Protein AF-A0A183MCP0-F1 (afdb_monomer)

Organism: NCBI:txid48269

pLDDT: mean 89.53, std 10.12, range [48.06, 97.81]

Sequence (116 aa):
MEKMDKQCHKSKHSKLKGIPKLDDANNAGTKNSSQCTLILTEGDSAKTLAVAGLGVVGRDNYGVFPLRGKLLNVREASNKQIMENAEINALIKILGLQYKLKYESADTLKDLRYGK

Foldseek 3Di:
DVVQQVLFDPFQDQDDDDQPQKLAANQFSHQCQLQADEAEAADPVRQVVVVVVCVPVPRHRYMYHYDYDDDDPPVPDDPVCCVPDPRNSSVCNN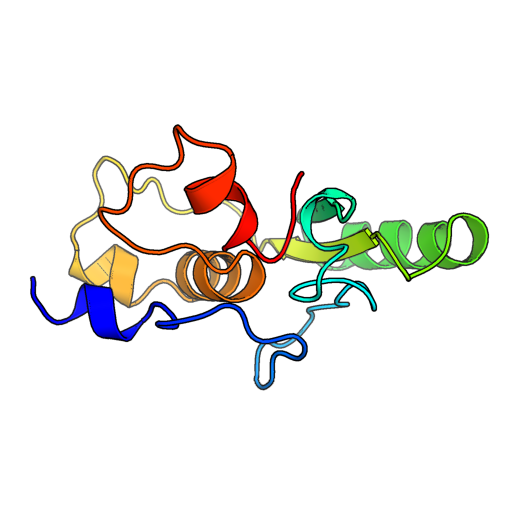QRNGPPDDCPDPVSCSRTRHSD

Solvent-accessible surface area (backbone atoms only — not comparable to full-atom values): 6718 Å² total; per-residue (Å²): 120,81,70,62,61,70,71,32,62,97,60,51,57,55,74,87,79,94,62,84,76,57,47,72,18,72,31,23,21,42,96,54,2,66,69,12,32,59,46,76,24,77,31,67,69,47,34,53,55,52,56,58,52,30,75,78,79,42,50,46,43,41,20,40,38,53,41,77,80,79,79,81,67,69,91,80,49,52,72,65,57,55,72,69,32,64,66,62,52,47,50,34,56,66,36,33,43,51,84,93,64,75,75,84,45,77,70,52,48,61,43,22,11,38,55,76

Structure (mmCIF, N/CA/C/O backbone):
data_AF-A0A183MCP0-F1
#
_entry.id   AF-A0A183MCP0-F1
#
loop_
_atom_site.group_PDB
_atom_site.id
_atom_site.type_symbol
_atom_site.label_atom_id
_atom_site.label_alt_id
_atom_site.label_comp_id
_atom_site.label_asym_id
_atom_site.label_entity_id
_atom_site.label_seq_id
_atom_site.pdbx_PDB_ins_code
_atom_site.Cartn_x
_atom_site.Cartn_y
_atom_site.Cartn_z
_atom_site.occupancy
_atom_site.B_iso_or_equiv
_atom_site.auth_seq_id
_atom_site.auth_comp_id
_atom_site.auth_asym_id
_atom_site.auth_atom_id
_atom_site.pdbx_PDB_model_num
ATOM 1 N N . MET A 1 1 ? -20.022 7.253 12.719 1.00 48.06 1 MET A N 1
ATOM 2 C CA . MET A 1 1 ? -19.376 6.183 11.921 1.00 48.06 1 MET A CA 1
ATOM 3 C C . MET A 1 1 ? -19.443 6.416 10.407 1.00 48.06 1 MET A C 1
ATOM 5 O O . MET A 1 1 ? -18.541 5.947 9.735 1.00 48.06 1 MET A O 1
ATOM 9 N N . GLU A 1 2 ? -20.383 7.208 9.867 1.00 51.00 2 GLU A N 1
ATOM 10 C CA . GLU A 1 2 ? -20.402 7.636 8.440 1.00 51.00 2 GLU A CA 1
ATOM 11 C C . GLU A 1 2 ? -19.132 8.368 7.953 1.00 51.00 2 GLU A C 1
ATOM 13 O O . GLU A 1 2 ? -18.917 8.536 6.756 1.00 51.00 2 GLU A O 1
ATOM 18 N N . LYS A 1 3 ? -18.272 8.838 8.867 1.00 54.31 3 LYS A N 1
ATOM 19 C CA . LYS A 1 3 ? -17.048 9.575 8.520 1.00 54.31 3 LYS A CA 1
ATOM 20 C C . LYS A 1 3 ? -15.920 8.684 7.979 1.00 54.31 3 LYS A C 1
ATOM 22 O O . LYS A 1 3 ? -15.094 9.199 7.235 1.00 54.31 3 LYS A O 1
ATOM 27 N N . MET A 1 4 ? -15.893 7.388 8.307 1.00 55.97 4 MET A N 1
ATOM 28 C CA . MET A 1 4 ? -14.809 6.482 7.882 1.00 55.97 4 MET A CA 1
ATOM 29 C C . MET A 1 4 ? -14.900 6.137 6.393 1.00 55.97 4 MET A C 1
ATOM 31 O O . MET A 1 4 ? -13.887 6.102 5.702 1.00 55.97 4 MET A O 1
ATOM 35 N N . ASP A 1 5 ? -16.119 6.005 5.868 1.00 60.19 5 ASP A N 1
ATOM 36 C CA . ASP A 1 5 ? -16.356 5.675 4.458 1.00 60.19 5 ASP A CA 1
ATOM 37 C C . ASP A 1 5 ? -15.894 6.808 3.513 1.00 60.19 5 ASP A C 1
ATOM 39 O O . ASP A 1 5 ? -15.594 6.566 2.348 1.00 60.19 5 ASP A O 1
ATOM 43 N N . LYS A 1 6 ? -15.739 8.046 4.020 1.00 60.91 6 LYS A N 1
ATOM 44 C CA . LYS A 1 6 ? -15.197 9.186 3.254 1.00 60.91 6 LYS A CA 1
ATOM 45 C C . LYS A 1 6 ? -13.697 9.081 2.960 1.00 60.91 6 LYS A C 1
ATOM 47 O O . LYS A 1 6 ? -13.209 9.808 2.099 1.00 60.91 6 LYS A O 1
ATOM 52 N N . GLN A 1 7 ? -12.956 8.241 3.685 1.00 64.25 7 GLN A N 1
ATOM 53 C CA . GLN A 1 7 ? -11.515 8.058 3.468 1.00 64.25 7 GLN A CA 1
ATOM 54 C C . GLN A 1 7 ? -11.212 7.039 2.363 1.00 64.25 7 GLN A C 1
ATOM 56 O O . GLN A 1 7 ? -10.112 7.054 1.806 1.00 64.25 7 GLN A O 1
ATOM 61 N N . CYS A 1 8 ? -12.192 6.203 2.021 1.00 68.81 8 CYS A N 1
ATOM 62 C CA . CYS A 1 8 ? -12.105 5.206 0.968 1.00 68.81 8 CYS A CA 1
ATOM 63 C C . CYS A 1 8 ? -12.556 5.794 -0.373 1.00 68.81 8 CYS A C 1
ATOM 65 O O . CYS A 1 8 ? -13.529 6.547 -0.455 1.00 68.81 8 CYS A O 1
ATOM 67 N N . HIS A 1 9 ? -11.869 5.428 -1.454 1.00 69.88 9 HIS A N 1
ATOM 68 C CA . HIS A 1 9 ? -12.351 5.752 -2.793 1.00 69.88 9 HIS A CA 1
ATOM 69 C C . HIS A 1 9 ? -13.524 4.838 -3.154 1.00 69.88 9 HIS A C 1
ATOM 71 O O . HIS A 1 9 ? -13.476 3.636 -2.906 1.00 69.88 9 HIS A O 1
ATOM 77 N N . LYS A 1 10 ? -14.563 5.400 -3.785 1.00 68.25 10 LYS A N 1
ATOM 78 C CA . LYS A 1 10 ? -15.720 4.627 -4.272 1.00 68.25 10 LYS A CA 1
ATOM 79 C C . LYS A 1 10 ? -15.357 3.639 -5.389 1.00 68.25 10 LYS A C 1
ATOM 81 O O . LYS A 1 10 ? -16.077 2.674 -5.591 1.00 68.25 10 LYS A O 1
ATOM 86 N N . SER A 1 11 ? -14.254 3.883 -6.095 1.00 73.94 11 SER A N 1
ATOM 87 C CA . SER A 1 11 ? -13.738 3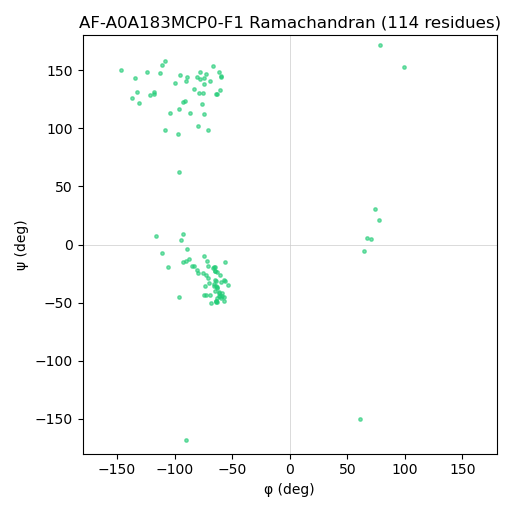.055 -7.188 1.00 73.94 11 SER A CA 1
ATOM 88 C C . SER A 1 11 ? -12.212 3.098 -7.213 1.00 73.94 11 SER A C 1
ATOM 90 O O . SER A 1 11 ? -11.629 4.136 -6.881 1.00 73.94 11 SER A O 1
ATOM 92 N N . LYS A 1 12 ? -11.550 2.029 -7.673 1.00 79.12 12 LYS A N 1
ATOM 93 C CA . LYS A 1 12 ? -10.097 2.062 -7.886 1.00 79.12 12 LYS A CA 1
ATOM 94 C C . LYS A 1 12 ? -9.715 3.083 -8.954 1.00 79.12 12 LYS A C 1
ATOM 96 O O . LYS A 1 12 ? -10.254 3.093 -10.058 1.00 79.12 12 LYS A O 1
ATOM 101 N N . HIS A 1 13 ? -8.757 3.938 -8.620 1.00 82.94 13 HIS A N 1
ATOM 102 C CA . HIS A 1 13 ? -8.144 4.864 -9.564 1.00 82.94 13 HIS A CA 1
ATOM 103 C C . HIS A 1 13 ? -6.804 4.300 -10.031 1.00 82.94 13 HIS A C 1
ATOM 105 O O . HIS A 1 13 ? -6.034 3.771 -9.228 1.00 82.94 13 HIS A O 1
ATOM 111 N N . SER A 1 14 ? -6.508 4.440 -11.322 1.00 83.31 14 SER A N 1
ATOM 112 C CA . SER A 1 14 ? -5.233 3.990 -11.888 1.00 83.31 14 SER A CA 1
ATOM 113 C C . SER A 1 14 ? -4.050 4.776 -11.325 1.00 83.31 14 SER A C 1
ATOM 115 O O . SER A 1 14 ? -3.030 4.192 -10.992 1.00 83.31 14 SER A O 1
ATOM 117 N N . LYS A 1 15 ? -4.196 6.091 -11.133 1.00 86.62 15 LYS A N 1
ATOM 118 C CA . LYS A 1 15 ? -3.141 6.949 -10.581 1.00 86.62 15 LYS A CA 1
ATOM 119 C C . LYS A 1 15 ? -3.567 7.575 -9.264 1.00 86.62 15 LYS A C 1
ATOM 121 O O . LYS A 1 15 ? -4.615 8.218 -9.195 1.00 86.62 15 LYS A O 1
ATOM 126 N N . LEU A 1 16 ? -2.717 7.448 -8.251 1.00 89.81 16 LEU A N 1
ATOM 127 C CA . LEU A 1 16 ? -2.871 8.150 -6.981 1.00 89.81 16 LEU A CA 1
ATOM 128 C C . LEU A 1 16 ? -2.047 9.438 -6.973 1.00 89.81 16 LEU A C 1
ATOM 130 O O . LEU A 1 16 ? -0.967 9.518 -7.553 1.00 89.81 16 LEU A O 1
ATOM 134 N N . LYS A 1 17 ? -2.571 10.465 -6.302 1.00 85.06 17 LYS A N 1
ATOM 135 C CA . LYS A 1 17 ? -1.876 11.732 -6.048 1.00 85.06 17 LYS A CA 1
ATOM 136 C C . LYS A 1 17 ? -1.843 11.983 -4.545 1.00 85.06 17 LYS A C 1
ATOM 138 O O . LYS A 1 17 ? -2.776 11.613 -3.838 1.00 85.06 17 LYS A O 1
ATOM 143 N N . GLY A 1 18 ? -0.792 12.646 -4.066 1.00 84.88 18 GLY A N 1
ATOM 144 C CA . GLY A 1 18 ? -0.727 13.118 -2.679 1.00 84.88 18 GLY A CA 1
ATOM 145 C C . GLY A 1 18 ? -0.405 12.046 -1.633 1.00 84.88 18 GLY A C 1
ATOM 146 O O . GLY A 1 18 ? -0.707 12.255 -0.463 1.00 84.88 18 GLY A O 1
ATOM 147 N N . ILE A 1 19 ? 0.206 10.924 -2.029 1.00 91.00 19 ILE A N 1
ATOM 148 C CA . ILE A 1 19 ? 0.794 9.950 -1.099 1.00 91.00 19 ILE A CA 1
ATOM 149 C C . ILE A 1 19 ? 2.318 10.060 -1.215 1.00 91.00 19 ILE A C 1
ATOM 151 O O . ILE A 1 19 ? 2.898 9.531 -2.166 1.00 91.00 19 ILE A O 1
ATOM 155 N N . PRO A 1 20 ? 2.981 10.794 -0.304 1.00 89.81 20 PRO A N 1
ATOM 156 C CA . PRO A 1 20 ? 4.427 10.945 -0.338 1.00 89.81 20 PRO A CA 1
ATOM 157 C C . PRO A 1 20 ? 5.103 9.582 -0.217 1.00 89.81 20 PRO A C 1
ATOM 159 O O . PRO A 1 20 ? 4.641 8.731 0.537 1.00 89.81 20 PRO A O 1
ATOM 162 N N . LYS A 1 21 ? 6.236 9.406 -0.899 1.00 93.81 21 LYS A N 1
ATOM 163 C CA . LYS A 1 21 ? 7.077 8.199 -0.829 1.00 93.81 21 LYS A CA 1
ATOM 164 C C . LYS A 1 21 ? 6.463 6.916 -1.401 1.00 93.81 21 LYS A C 1
ATOM 166 O O . LYS A 1 21 ? 7.122 5.887 -1.297 1.00 93.81 21 LYS A O 1
ATOM 171 N N . LEU A 1 22 ? 5.290 6.952 -2.021 1.00 96.31 22 LEU A N 1
ATOM 172 C CA . LEU A 1 22 ? 4.813 5.826 -2.818 1.00 96.31 22 LEU A CA 1
ATOM 173 C C . LEU A 1 22 ? 5.547 5.796 -4.164 1.00 96.31 22 LEU A C 1
ATOM 175 O O . LEU A 1 22 ? 5.438 6.746 -4.937 1.00 96.31 22 LEU A O 1
ATOM 179 N N . ASP A 1 23 ? 6.242 4.698 -4.444 1.00 95.56 23 ASP A N 1
ATOM 180 C CA . ASP A 1 23 ? 6.638 4.323 -5.802 1.00 95.56 23 ASP A CA 1
ATOM 181 C C . ASP A 1 23 ? 5.604 3.318 -6.310 1.00 95.56 23 ASP A C 1
ATOM 183 O O . ASP A 1 23 ? 5.645 2.143 -5.961 1.00 95.56 23 ASP A O 1
ATOM 187 N N . ASP A 1 24 ? 4.606 3.805 -7.041 1.00 96.44 24 ASP A N 1
ATOM 188 C CA . ASP A 1 24 ? 3.444 3.013 -7.453 1.00 96.44 24 ASP A CA 1
ATOM 189 C C . ASP A 1 24 ? 3.774 2.147 -8.678 1.00 96.44 24 ASP A C 1
ATOM 191 O O . ASP A 1 24 ? 4.498 2.585 -9.575 1.00 96.44 24 ASP A O 1
ATOM 195 N N . ALA A 1 25 ? 3.217 0.938 -8.744 1.00 96.44 25 ALA A N 1
ATOM 196 C CA . ALA A 1 25 ? 3.349 0.090 -9.923 1.00 96.44 25 ALA A CA 1
ATOM 197 C C . ALA A 1 25 ? 2.563 0.687 -11.101 1.00 96.44 25 ALA A C 1
ATOM 199 O O . ALA A 1 25 ? 1.432 1.145 -10.919 1.00 96.44 25 ALA A O 1
ATOM 200 N N . ASN A 1 26 ? 3.096 0.625 -12.326 1.00 95.56 26 ASN A N 1
ATOM 201 C CA . ASN A 1 26 ? 2.423 1.216 -13.495 1.00 95.56 26 ASN A CA 1
ATOM 202 C C . ASN A 1 26 ? 1.030 0.612 -13.747 1.00 95.56 26 ASN A C 1
ATOM 204 O O . ASN A 1 26 ? 0.123 1.310 -14.204 1.00 95.56 26 ASN A O 1
ATOM 208 N N . ASN A 1 27 ? 0.853 -0.675 -13.432 1.00 96.06 27 ASN A N 1
ATOM 209 C CA . ASN A 1 27 ? -0.412 -1.384 -13.605 1.00 96.06 27 ASN A CA 1
ATOM 210 C C . ASN A 1 27 ? -1.344 -1.303 -12.384 1.00 96.06 27 ASN A C 1
ATOM 212 O O . ASN A 1 27 ? -2.483 -1.785 -12.470 1.00 96.06 27 ASN A O 1
ATOM 216 N N . ALA A 1 28 ? -0.920 -0.692 -11.274 1.00 96.62 28 ALA A N 1
ATOM 217 C CA . ALA A 1 28 ? -1.744 -0.590 -10.075 1.00 96.62 28 ALA A CA 1
ATOM 218 C C . ALA A 1 28 ? -3.045 0.175 -10.360 1.00 96.62 28 ALA A C 1
ATOM 220 O O . ALA A 1 28 ? -3.068 1.221 -11.008 1.00 96.62 28 ALA A O 1
ATOM 221 N N . GLY A 1 29 ? -4.172 -0.366 -9.900 1.00 93.75 29 GLY A N 1
ATOM 222 C CA . GLY A 1 29 ? -5.498 0.214 -10.156 1.00 93.75 29 GLY A CA 1
ATOM 223 C C . GLY A 1 29 ? -6.009 0.104 -11.602 1.00 93.75 29 GLY A C 1
ATOM 224 O O . GLY A 1 29 ? -7.082 0.626 -11.898 1.00 93.75 29 GLY A O 1
ATOM 225 N N . THR A 1 30 ? -5.293 -0.578 -12.503 1.00 94.56 30 THR A N 1
ATOM 226 C CA . THR A 1 30 ? -5.766 -0.888 -13.865 1.00 94.56 30 THR A CA 1
ATOM 227 C C . THR A 1 30 ? -6.508 -2.235 -13.912 1.00 94.56 30 THR A C 1
ATOM 229 O O . THR A 1 30 ? -6.834 -2.825 -12.878 1.00 94.56 30 THR A O 1
ATOM 232 N N . LYS A 1 31 ? -6.771 -2.760 -15.118 1.00 93.06 31 LYS A N 1
ATOM 233 C CA . LYS A 1 31 ? -7.280 -4.128 -15.316 1.00 93.06 31 LYS A CA 1
ATOM 234 C C . LYS A 1 31 ? -6.305 -5.219 -14.848 1.00 93.06 31 LYS A C 1
ATOM 236 O O . LYS A 1 31 ? -6.750 -6.307 -14.510 1.00 93.06 31 LYS A O 1
ATOM 241 N N . ASN A 1 32 ? -5.007 -4.912 -14.791 1.00 94.62 32 ASN A N 1
ATOM 242 C CA . ASN A 1 32 ? -3.953 -5.847 -14.390 1.00 94.62 32 ASN A CA 1
ATOM 243 C C . ASN A 1 32 ? -3.633 -5.766 -12.884 1.00 94.62 32 ASN A C 1
ATOM 245 O O . ASN A 1 32 ? -2.663 -6.370 -12.437 1.00 94.62 32 ASN A O 1
ATOM 249 N N . SER A 1 33 ? -4.432 -5.038 -12.092 1.00 95.00 33 SER A N 1
ATOM 250 C CA . SER A 1 33 ? -4.150 -4.773 -10.674 1.00 95.00 33 SER A CA 1
ATOM 251 C C . SER A 1 33 ? -3.980 -6.034 -9.823 1.00 95.00 33 SER A C 1
ATOM 253 O O . SER A 1 33 ? -3.181 -6.042 -8.891 1.00 95.00 33 SER A O 1
ATOM 255 N N . SER A 1 34 ? -4.665 -7.125 -10.171 1.00 94.94 34 SER A N 1
ATOM 256 C CA . SER A 1 34 ? -4.550 -8.417 -9.482 1.00 94.94 34 SER A CA 1
ATOM 257 C C . SER A 1 34 ? -3.173 -9.077 -9.623 1.00 94.94 34 SER A C 1
ATOM 259 O O . SER A 1 34 ? -2.835 -9.966 -8.845 1.00 94.94 34 SER A O 1
ATOM 261 N N . GLN A 1 35 ? -2.380 -8.666 -10.614 1.00 95.50 35 GLN A N 1
ATOM 262 C CA . GLN A 1 35 ? -1.010 -9.140 -10.814 1.00 95.50 35 GLN A CA 1
ATOM 263 C C . GLN A 1 35 ? 0.011 -8.268 -10.075 1.00 95.50 35 GLN A C 1
ATOM 265 O O . GLN A 1 35 ? 1.162 -8.677 -9.921 1.00 95.50 35 GLN A O 1
ATOM 270 N N . CYS A 1 36 ? -0.396 -7.081 -9.618 1.00 96.88 36 CYS A N 1
ATOM 271 C CA . CYS A 1 36 ? 0.485 -6.159 -8.925 1.00 96.88 36 CYS A CA 1
ATOM 272 C C . CYS A 1 36 ? 0.702 -6.587 -7.469 1.00 96.88 36 CYS A C 1
ATOM 274 O O . CYS A 1 36 ? -0.235 -7.019 -6.796 1.00 96.88 36 CYS A O 1
ATOM 276 N N . THR A 1 37 ? 1.927 -6.401 -6.983 1.00 97.38 37 THR A N 1
ATOM 277 C CA . THR A 1 37 ? 2.345 -6.632 -5.597 1.00 97.38 37 THR A CA 1
ATOM 278 C C . THR A 1 37 ? 2.825 -5.324 -4.969 1.00 97.38 37 THR A C 1
ATOM 280 O O . THR A 1 37 ? 3.635 -4.614 -5.573 1.00 97.38 37 THR A O 1
ATOM 283 N N . LEU A 1 38 ? 2.342 -4.996 -3.771 1.00 97.81 38 LEU A N 1
ATOM 284 C CA . LEU A 1 38 ? 2.831 -3.861 -2.993 1.00 97.81 38 LEU A CA 1
ATOM 285 C C . LEU A 1 38 ? 3.870 -4.335 -1.974 1.00 97.81 38 LEU A C 1
ATOM 287 O O . LEU A 1 38 ? 3.570 -5.067 -1.037 1.00 97.81 38 LEU A O 1
ATOM 291 N N . ILE A 1 39 ? 5.101 -3.861 -2.121 1.00 97.38 39 ILE A N 1
ATOM 292 C CA . ILE A 1 39 ? 6.187 -4.126 -1.184 1.00 97.38 39 ILE A CA 1
ATOM 293 C C . ILE A 1 39 ? 6.126 -3.082 -0.068 1.00 97.38 39 ILE A C 1
ATOM 295 O O . ILE A 1 39 ? 6.377 -1.895 -0.291 1.00 97.38 39 ILE A O 1
ATOM 299 N N . LEU A 1 40 ? 5.818 -3.534 1.146 1.00 97.31 40 LEU A N 1
ATOM 300 C CA . LEU A 1 40 ? 5.907 -2.715 2.351 1.00 97.31 40 LEU A CA 1
ATOM 301 C C . LEU A 1 40 ? 7.277 -2.901 2.995 1.00 97.31 40 LEU A C 1
ATOM 303 O O . LEU A 1 40 ? 7.666 -4.022 3.317 1.00 97.31 40 LEU A O 1
ATOM 307 N N . THR A 1 41 ? 8.012 -1.808 3.179 1.00 96.81 41 THR A N 1
ATOM 308 C CA . THR A 1 41 ? 9.369 -1.851 3.742 1.00 96.81 41 THR A CA 1
ATOM 309 C C . THR A 1 41 ? 9.428 -1.187 5.106 1.00 96.81 41 THR A C 1
ATOM 311 O O . THR A 1 41 ? 8.744 -0.198 5.347 1.00 96.81 41 THR A O 1
ATOM 314 N N . GLU A 1 42 ? 10.294 -1.669 5.993 1.00 95.56 42 GLU A N 1
ATOM 315 C CA . GLU A 1 42 ? 10.573 -0.975 7.250 1.00 95.56 42 GLU A CA 1
ATOM 316 C C . GLU A 1 42 ? 11.555 0.184 7.000 1.00 95.56 42 GLU A C 1
ATOM 318 O O . GLU A 1 42 ? 12.757 -0.014 6.822 1.00 95.56 42 GLU A O 1
ATOM 323 N N . GLY A 1 43 ? 11.033 1.411 6.947 1.00 94.75 43 GLY A N 1
ATOM 324 C CA . GLY A 1 43 ? 11.819 2.625 6.734 1.00 94.75 43 GLY A CA 1
ATOM 325 C C . GLY A 1 43 ? 12.253 2.893 5.286 1.00 94.75 43 GLY A C 1
ATOM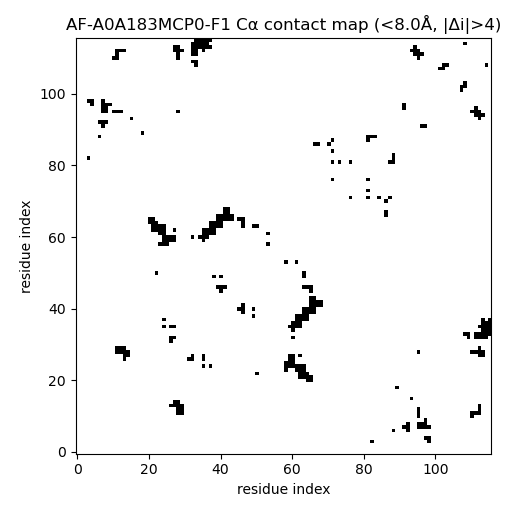 326 O O . GLY A 1 43 ? 12.086 2.082 4.369 1.00 94.75 43 GLY A O 1
ATOM 327 N N . ASP A 1 44 ? 12.824 4.084 5.079 1.00 95.00 44 ASP A N 1
ATOM 328 C CA . ASP A 1 44 ? 13.234 4.578 3.755 1.00 95.00 44 ASP A CA 1
ATOM 329 C C . ASP A 1 44 ? 14.489 3.864 3.213 1.00 95.00 44 ASP A C 1
ATOM 331 O O . ASP A 1 44 ? 14.673 3.754 1.997 1.00 95.00 44 ASP A O 1
AT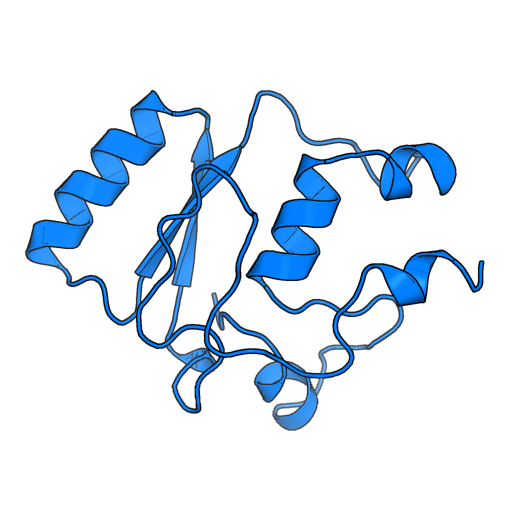OM 335 N N . SER A 1 45 ? 15.344 3.342 4.100 1.00 95.00 45 SER A N 1
ATOM 336 C CA . SER A 1 45 ? 16.551 2.602 3.712 1.00 95.00 45 SER A CA 1
ATOM 337 C C . SER A 1 45 ? 16.190 1.314 2.973 1.00 95.00 45 SER A C 1
ATOM 339 O O . SER A 1 45 ? 16.667 1.075 1.863 1.00 95.00 45 SER A O 1
ATOM 341 N N . ALA A 1 46 ? 15.280 0.518 3.544 1.00 95.94 46 ALA A N 1
ATOM 342 C CA . ALA A 1 46 ? 14.804 -0.715 2.923 1.00 95.94 46 ALA A CA 1
ATOM 343 C C . ALA A 1 46 ? 14.018 -0.436 1.632 1.00 95.94 46 ALA A C 1
ATOM 345 O O . ALA A 1 46 ? 14.164 -1.163 0.650 1.00 95.94 46 ALA A O 1
ATOM 346 N N . LYS A 1 47 ? 13.256 0.665 1.588 1.00 96.19 47 LYS A N 1
ATOM 347 C CA . LYS A 1 47 ? 12.592 1.127 0.364 1.00 96.19 47 LYS A CA 1
ATOM 348 C C . LYS A 1 47 ? 13.587 1.356 -0.769 1.00 96.19 47 LYS A C 1
ATOM 350 O O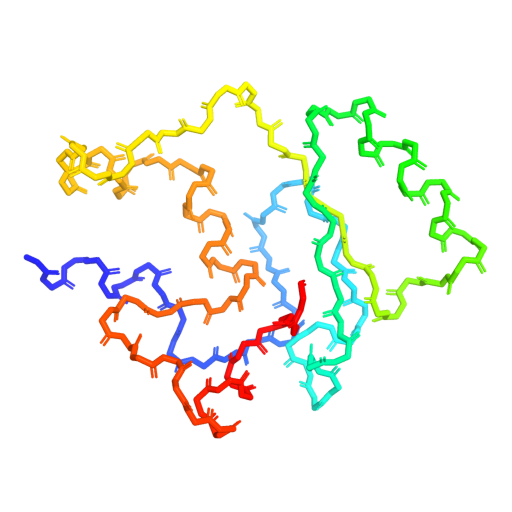 . LYS A 1 47 ? 13.368 0.884 -1.879 1.00 96.19 47 LYS A O 1
ATOM 355 N N . THR A 1 48 ? 14.672 2.077 -0.495 1.00 95.19 48 THR A N 1
ATOM 356 C CA . THR A 1 48 ? 15.693 2.400 -1.504 1.00 95.19 48 THR A CA 1
ATOM 357 C C . THR A 1 48 ? 16.296 1.128 -2.098 1.00 95.19 48 THR A C 1
ATOM 359 O O . THR A 1 48 ? 16.434 1.024 -3.316 1.00 95.19 48 THR A O 1
ATOM 362 N N . LEU A 1 49 ? 16.563 0.126 -1.254 1.00 95.00 49 LEU A N 1
ATOM 363 C CA . LEU A 1 49 ? 17.035 -1.184 -1.700 1.00 95.00 49 LEU A CA 1
ATOM 364 C C . LEU A 1 49 ? 15.998 -1.907 -2.577 1.00 95.00 49 LEU A C 1
ATOM 366 O O . LEU A 1 49 ? 16.339 -2.401 -3.650 1.00 95.00 49 LEU A O 1
ATOM 370 N N . ALA A 1 50 ? 14.728 -1.929 -2.162 1.00 94.94 50 ALA A N 1
ATOM 371 C CA . ALA A 1 50 ? 13.657 -2.547 -2.942 1.00 94.94 50 ALA A CA 1
ATOM 372 C C . ALA A 1 50 ? 13.484 -1.869 -4.314 1.00 94.94 50 ALA A C 1
ATOM 374 O O . ALA A 1 50 ? 13.410 -2.551 -5.334 1.00 94.94 50 ALA A O 1
ATOM 375 N N . VAL A 1 51 ? 13.501 -0.532 -4.360 1.00 94.00 51 VAL A N 1
ATOM 376 C CA . VAL A 1 51 ? 13.405 0.252 -5.603 1.00 94.00 51 VAL A CA 1
ATOM 377 C C . VAL A 1 51 ? 14.590 -0.011 -6.535 1.00 94.00 51 VAL A C 1
ATOM 379 O O . VAL A 1 51 ? 14.391 -0.084 -7.749 1.00 94.00 51 VAL A O 1
ATOM 382 N N . ALA A 1 52 ? 15.802 -0.200 -6.003 1.00 93.25 52 ALA A N 1
ATOM 383 C CA . ALA A 1 52 ? 16.957 -0.592 -6.810 1.00 93.25 52 ALA A CA 1
ATOM 384 C C . ALA A 1 52 ? 16.739 -1.964 -7.479 1.00 93.25 52 ALA A C 1
ATOM 386 O O . ALA A 1 52 ? 17.007 -2.116 -8.671 1.00 93.25 52 ALA A O 1
ATOM 387 N N . GLY A 1 53 ? 16.162 -2.930 -6.753 1.00 91.62 53 GLY A N 1
ATOM 388 C CA . GLY A 1 53 ? 15.795 -4.245 -7.294 1.00 91.62 53 GLY A CA 1
ATOM 389 C C . GLY A 1 53 ? 14.711 -4.193 -8.380 1.00 91.62 53 GLY A C 1
ATOM 390 O O . GLY A 1 53 ? 14.751 -4.972 -9.336 1.00 91.62 53 GLY A O 1
ATOM 391 N N . LEU A 1 54 ? 13.786 -3.228 -8.305 1.00 90.44 54 LEU A N 1
ATOM 392 C CA . LEU A 1 54 ? 12.767 -3.025 -9.345 1.00 90.44 54 LEU A CA 1
ATOM 393 C C . LEU A 1 54 ? 13.348 -2.606 -10.698 1.00 90.44 54 LEU A C 1
ATOM 395 O O . LEU A 1 54 ? 12.683 -2.782 -11.717 1.00 90.44 54 LEU A O 1
ATOM 399 N N . GLY A 1 55 ? 14.578 -2.086 -10.739 1.00 85.19 55 GLY A N 1
ATOM 400 C CA . GLY A 1 55 ? 15.273 -1.815 -11.999 1.00 85.19 55 GLY A CA 1
ATOM 401 C C . GLY A 1 55 ? 15.494 -3.073 -12.846 1.00 85.19 55 GLY A C 1
ATOM 402 O O . GLY A 1 55 ? 15.560 -2.971 -14.066 1.00 85.19 55 GLY A O 1
ATOM 403 N N . VAL A 1 56 ? 15.558 -4.248 -12.209 1.00 86.69 56 VAL A N 1
ATOM 404 C CA . VAL A 1 56 ? 15.768 -5.543 -12.872 1.00 86.69 56 VAL A CA 1
ATOM 405 C C . VAL A 1 56 ? 14.442 -6.257 -13.137 1.00 86.69 56 VAL A C 1
ATOM 407 O O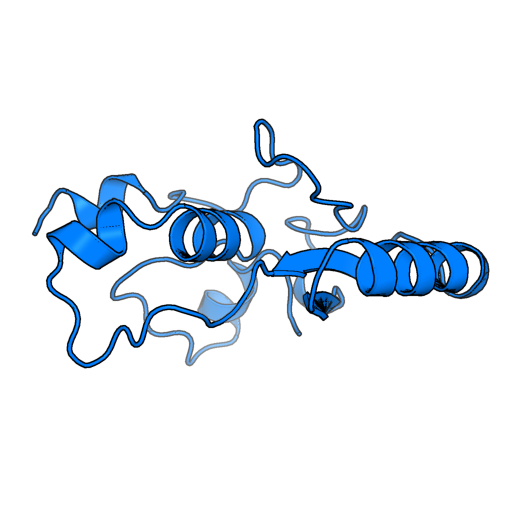 . VAL A 1 56 ? 14.224 -6.765 -14.232 1.00 86.69 56 VAL A O 1
ATOM 410 N N . VAL A 1 57 ? 13.545 -6.289 -12.145 1.00 83.81 57 VAL A N 1
ATOM 411 C CA . VAL A 1 57 ? 12.262 -7.020 -12.225 1.00 83.81 57 VAL A CA 1
ATOM 412 C C . VAL A 1 57 ? 11.197 -6.247 -13.019 1.00 83.81 57 VAL A C 1
ATOM 414 O O . VAL A 1 57 ? 10.280 -6.843 -13.581 1.00 83.81 57 VAL A O 1
ATOM 417 N N . GLY A 1 58 ? 11.327 -4.922 -13.095 1.00 88.12 58 GLY A N 1
ATOM 418 C CA . GLY A 1 58 ? 10.379 -4.027 -13.749 1.00 88.12 58 GLY A CA 1
ATOM 419 C C . GLY A 1 58 ? 9.415 -3.351 -12.770 1.00 88.12 58 GLY A C 1
ATOM 420 O O . GLY A 1 58 ? 9.082 -3.869 -11.704 1.00 88.12 58 GLY A O 1
ATOM 421 N N . ARG A 1 59 ? 8.944 -2.160 -13.159 1.00 93.81 59 ARG A N 1
ATOM 422 C CA . ARG A 1 59 ? 8.049 -1.297 -12.359 1.00 93.81 59 ARG A CA 1
ATOM 423 C C . ARG A 1 59 ? 6.564 -1.493 -12.664 1.00 93.81 59 ARG A C 1
ATOM 425 O O . ARG A 1 59 ? 5.715 -0.785 -12.131 1.00 93.81 59 ARG A O 1
ATOM 432 N N . ASP A 1 60 ? 6.234 -2.439 -13.535 1.00 95.69 60 ASP A N 1
ATOM 433 C CA . ASP A 1 60 ? 4.861 -2.600 -14.004 1.00 95.69 60 ASP A CA 1
ATOM 434 C C . ASP A 1 60 ? 3.960 -3.221 -12.944 1.00 95.69 60 ASP A C 1
ATOM 436 O O . ASP A 1 60 ? 2.854 -2.735 -12.718 1.00 95.69 60 ASP A O 1
ATOM 440 N N . ASN A 1 61 ? 4.454 -4.256 -12.263 1.00 96.44 61 ASN A N 1
ATOM 441 C CA . ASN A 1 61 ? 3.670 -5.062 -11.328 1.00 96.44 61 ASN A CA 1
ATOM 442 C C . ASN A 1 61 ? 4.161 -4.970 -9.879 1.00 96.44 61 ASN A C 1
ATOM 444 O O . ASN A 1 61 ? 3.656 -5.696 -9.032 1.00 96.44 61 ASN A O 1
ATOM 448 N N . TYR A 1 62 ? 5.111 -4.090 -9.570 1.00 97.25 62 TYR A N 1
ATOM 449 C CA . TYR A 1 62 ? 5.644 -3.945 -8.218 1.00 97.25 62 TYR A CA 1
ATOM 450 C C . TYR A 1 62 ? 5.660 -2.483 -7.796 1.00 97.25 62 TYR A C 1
ATOM 452 O O . TYR A 1 62 ? 6.277 -1.650 -8.458 1.00 97.25 62 TYR A O 1
ATOM 460 N N . GLY A 1 63 ? 4.971 -2.195 -6.694 1.00 96.69 63 GLY A N 1
ATOM 461 C CA . GLY A 1 63 ? 5.017 -0.905 -6.014 1.00 96.69 63 GLY A CA 1
ATOM 462 C C . GLY A 1 63 ? 5.782 -1.024 -4.702 1.00 96.69 63 GLY A C 1
ATOM 463 O O . GLY A 1 63 ? 5.882 -2.117 -4.146 1.00 96.69 63 GLY A O 1
ATOM 464 N N . VAL A 1 64 ? 6.312 0.081 -4.184 1.00 97.69 64 VAL A N 1
ATOM 465 C CA . VAL A 1 64 ? 7.033 0.115 -2.904 1.00 97.69 64 VAL A CA 1
ATOM 466 C C . VAL A 1 64 ? 6.530 1.271 -2.049 1.00 97.69 64 VAL A C 1
ATOM 468 O O . VAL A 1 64 ? 6.459 2.416 -2.505 1.00 97.69 64 VAL A O 1
ATOM 471 N N . PHE A 1 65 ? 6.224 0.986 -0.784 1.00 97.75 65 PHE A N 1
ATOM 472 C CA . PHE A 1 65 ? 5.843 1.995 0.198 1.00 97.75 65 PHE A CA 1
ATOM 473 C C . PHE A 1 65 ? 6.524 1.732 1.555 1.00 97.75 65 PHE A C 1
ATOM 475 O O . PHE A 1 65 ? 6.414 0.626 2.088 1.00 97.75 65 PHE A O 1
ATOM 482 N N . PRO A 1 66 ? 7.238 2.718 2.131 1.00 97.50 66 PRO A N 1
ATOM 483 C CA . PRO A 1 66 ? 7.893 2.555 3.422 1.00 97.50 66 PRO A CA 1
ATOM 484 C C . PRO A 1 66 ? 6.920 2.789 4.578 1.00 97.50 66 PRO A C 1
ATOM 486 O O . PRO A 1 66 ? 6.237 3.809 4.622 1.00 97.50 66 PRO A O 1
ATOM 489 N N . LEU A 1 67 ? 6.945 1.900 5.564 1.00 95.38 67 LEU A N 1
ATOM 490 C CA . LEU A 1 67 ? 6.303 2.084 6.859 1.00 95.38 67 LEU A CA 1
ATOM 491 C C . LEU A 1 67 ? 7.264 2.769 7.831 1.00 95.38 67 LEU A C 1
ATOM 493 O O . LEU A 1 67 ? 8.473 2.512 7.826 1.00 95.38 67 LEU A O 1
ATOM 497 N N . ARG A 1 68 ? 6.726 3.628 8.699 1.00 89.50 68 ARG A N 1
ATOM 498 C CA . ARG A 1 68 ? 7.498 4.280 9.762 1.00 89.50 68 ARG A CA 1
ATOM 499 C C . ARG A 1 68 ? 7.221 3.646 11.115 1.00 89.50 68 ARG A C 1
ATOM 501 O O . ARG A 1 68 ? 6.144 3.817 11.680 1.00 89.50 68 ARG A O 1
ATOM 508 N N . GLY A 1 69 ? 8.241 3.000 11.670 1.00 86.31 69 GLY A N 1
ATOM 509 C CA . GLY A 1 69 ? 8.173 2.422 13.006 1.00 86.31 69 GLY A CA 1
ATOM 510 C C . GLY A 1 69 ? 7.083 1.357 13.129 1.00 86.31 69 GLY A C 1
ATOM 511 O O . GLY A 1 69 ? 6.749 0.660 12.173 1.00 86.31 69 GLY A O 1
ATOM 512 N N . LYS A 1 70 ? 6.535 1.220 14.336 1.00 88.50 70 LYS A N 1
ATOM 513 C CA . LYS A 1 70 ? 5.510 0.216 14.629 1.00 88.50 70 LYS A CA 1
ATOM 514 C C . LYS A 1 70 ? 4.145 0.681 14.126 1.00 88.50 70 LYS A C 1
ATOM 516 O O . LYS A 1 70 ? 3.709 1.786 14.445 1.00 88.50 70 LYS A O 1
ATOM 521 N N . LEU A 1 71 ? 3.451 -0.190 13.395 1.00 91.81 71 LEU A N 1
ATOM 522 C CA . LEU A 1 71 ? 2.062 0.042 13.003 1.00 91.81 71 LEU A CA 1
ATOM 523 C C . LEU A 1 71 ? 1.147 0.158 14.229 1.00 91.81 71 LEU A C 1
ATOM 525 O O . LEU A 1 71 ? 1.357 -0.488 15.257 1.00 91.81 71 LEU A O 1
ATOM 529 N N . LEU A 1 72 ? 0.098 0.971 14.091 1.00 93.75 72 LEU A N 1
ATOM 530 C CA . LEU A 1 72 ? -0.956 1.088 15.092 1.00 93.75 72 LEU A CA 1
ATOM 531 C C . LEU A 1 72 ? -1.701 -0.248 15.220 1.00 93.75 72 LEU A C 1
ATOM 533 O O . LEU A 1 72 ? -2.187 -0.788 14.226 1.00 93.75 72 LEU A O 1
ATOM 537 N N . ASN A 1 73 ? -1.859 -0.745 16.447 1.00 93.88 73 ASN A N 1
ATOM 538 C CA . ASN A 1 73 ? -2.751 -1.868 16.718 1.00 93.88 73 ASN A CA 1
ATOM 539 C C . ASN A 1 73 ? -4.216 -1.416 16.583 1.00 93.88 73 ASN A C 1
ATOM 541 O O . ASN A 1 73 ? -4.792 -0.837 17.501 1.00 93.88 73 ASN A O 1
ATOM 545 N N . VAL A 1 74 ? -4.823 -1.685 15.426 1.00 93.69 74 VAL A N 1
ATOM 546 C CA . VAL A 1 74 ? -6.191 -1.244 15.108 1.00 93.69 74 VAL A CA 1
ATOM 547 C C . VAL A 1 74 ? -7.290 -1.996 15.868 1.00 93.69 74 VAL A C 1
ATOM 549 O O . VAL A 1 74 ? -8.423 -1.529 15.874 1.00 93.69 74 VAL A O 1
ATOM 552 N N . ARG A 1 75 ? -6.995 -3.136 16.517 1.00 93.69 75 ARG A N 1
ATOM 553 C CA . ARG A 1 75 ? -8.004 -3.932 17.249 1.00 93.69 75 ARG A CA 1
ATOM 554 C C . ARG A 1 75 ? -8.496 -3.231 18.517 1.00 93.69 75 ARG A C 1
ATOM 556 O O . ARG A 1 75 ? -9.653 -3.387 18.889 1.00 93.69 75 ARG A O 1
ATOM 563 N N . GLU A 1 76 ? -7.616 -2.471 19.157 1.00 91.69 76 GLU A N 1
ATOM 564 C CA . GLU A 1 76 ? -7.867 -1.780 20.431 1.00 91.69 76 GLU A CA 1
ATOM 565 C C . GLU A 1 76 ? -7.923 -0.254 20.266 1.00 91.69 76 GLU A C 1
ATOM 567 O O . GLU A 1 76 ? -8.256 0.472 21.201 1.00 91.69 76 GLU A O 1
ATOM 572 N N . ALA A 1 77 ? -7.592 0.252 19.076 1.00 92.88 77 ALA A N 1
ATOM 573 C CA . ALA A 1 77 ? -7.591 1.677 18.798 1.00 92.88 77 ALA A CA 1
ATOM 574 C C . ALA A 1 77 ? -9.016 2.225 18.644 1.00 92.88 77 ALA A C 1
ATOM 576 O O . ALA A 1 77 ? -9.895 1.617 18.033 1.00 92.88 77 ALA A O 1
ATOM 577 N N . SER A 1 78 ? -9.228 3.445 19.131 1.00 93.31 78 SER A N 1
ATOM 578 C CA . SER A 1 78 ? -10.468 4.172 18.873 1.00 93.31 78 SER A CA 1
ATOM 579 C C . SER A 1 78 ? -10.596 4.546 17.391 1.00 93.31 78 SER A C 1
ATOM 581 O O . SER A 1 78 ? -9.607 4.806 16.702 1.00 93.31 78 SER A O 1
ATOM 583 N N . ASN A 1 79 ? -11.834 4.696 16.910 1.00 88.75 79 ASN A N 1
ATOM 584 C CA . ASN A 1 79 ? -12.099 5.145 15.535 1.00 88.75 79 ASN A CA 1
ATOM 585 C C . ASN A 1 79 ? -11.383 6.461 15.192 1.00 88.75 79 ASN A C 1
ATOM 587 O O . ASN A 1 79 ? -10.955 6.652 14.058 1.00 88.75 79 ASN A O 1
ATOM 591 N N . LYS A 1 80 ? -11.247 7.371 16.166 1.00 90.69 80 LYS A N 1
ATOM 592 C CA . LYS A 1 80 ? -10.535 8.640 15.981 1.00 90.69 80 LYS A CA 1
ATOM 593 C C . LYS A 1 80 ? -9.055 8.401 15.681 1.00 90.69 80 LYS A C 1
ATOM 595 O O . LYS A 1 80 ? -8.557 8.929 14.695 1.00 90.69 80 LYS A O 1
ATOM 600 N N . GLN A 1 81 ? -8.390 7.555 16.469 1.00 92.38 81 GLN A N 1
ATOM 601 C CA . GLN A 1 81 ? -6.979 7.218 16.260 1.00 92.38 81 GLN A CA 1
ATOM 602 C C . GLN A 1 81 ? -6.742 6.550 14.905 1.00 92.38 81 GLN A C 1
ATOM 604 O O . GLN A 1 81 ? -5.771 6.882 14.236 1.00 92.38 81 GLN A O 1
ATOM 609 N N . ILE A 1 82 ? -7.635 5.651 14.478 1.00 91.31 82 ILE A N 1
ATOM 610 C CA . ILE A 1 82 ? -7.537 5.001 13.163 1.00 91.31 82 ILE A CA 1
ATOM 611 C C . ILE A 1 82 ? -7.690 6.040 12.045 1.00 91.31 82 ILE A C 1
ATOM 613 O O . ILE A 1 82 ? -6.854 6.104 11.149 1.00 91.31 82 ILE A O 1
ATOM 617 N N . MET A 1 83 ? -8.716 6.897 12.126 1.00 87.38 83 MET A N 1
ATOM 618 C CA . MET A 1 83 ? -8.975 7.929 11.116 1.00 87.38 83 MET A CA 1
ATOM 619 C C . MET A 1 83 ? -7.878 8.995 11.043 1.00 87.38 83 MET A C 1
ATOM 621 O O . MET A 1 83 ? -7.667 9.554 9.970 1.00 87.38 83 MET A O 1
ATOM 625 N N . GLU A 1 84 ? -7.200 9.303 12.147 1.00 90.50 84 GLU A N 1
ATOM 626 C CA . GLU A 1 84 ? -6.110 10.288 12.197 1.00 90.50 84 GLU A CA 1
ATOM 627 C C . GLU A 1 84 ? -4.742 9.670 11.862 1.00 90.50 84 GLU A C 1
ATOM 629 O O . GLU A 1 84 ? -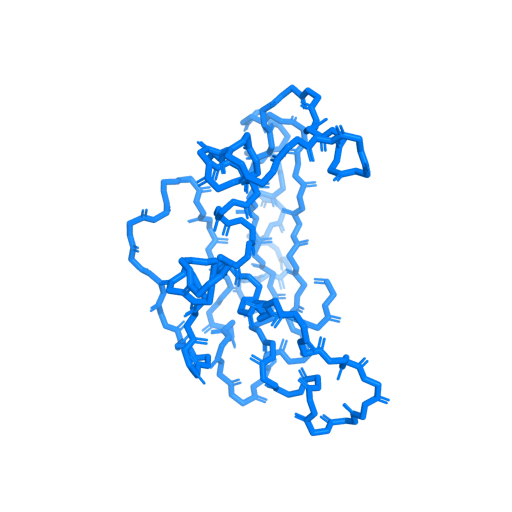3.785 10.397 11.593 1.00 90.50 84 GLU A O 1
ATOM 634 N N . ASN A 1 85 ? -4.631 8.336 11.813 1.00 92.31 85 ASN A N 1
ATOM 635 C CA . ASN A 1 85 ? -3.375 7.667 11.502 1.00 92.31 85 ASN A CA 1
ATOM 636 C C . ASN A 1 85 ? -3.040 7.768 10.005 1.00 92.31 85 ASN A C 1
ATOM 638 O O . ASN A 1 85 ? -3.694 7.175 9.145 1.00 92.31 85 ASN A O 1
ATOM 642 N N . ALA A 1 86 ? -1.984 8.516 9.689 1.00 91.38 86 ALA A N 1
ATOM 643 C CA . ALA A 1 86 ? -1.568 8.755 8.311 1.00 91.38 86 ALA A CA 1
ATOM 644 C C . ALA A 1 86 ? -1.127 7.478 7.571 1.00 91.38 86 ALA A C 1
ATOM 646 O O . ALA A 1 86 ? -1.423 7.355 6.385 1.00 91.38 86 ALA A O 1
ATOM 647 N N . GLU A 1 87 ? -0.470 6.532 8.252 1.00 92.12 87 GLU A N 1
ATOM 648 C CA . GLU A 1 87 ? 0.041 5.289 7.649 1.00 92.12 87 GLU A CA 1
ATOM 649 C C . GLU A 1 87 ? -1.107 4.369 7.219 1.00 92.12 87 GLU A C 1
ATOM 651 O O . GLU A 1 87 ? -1.186 3.963 6.061 1.00 92.12 87 GLU A O 1
ATOM 656 N N . ILE A 1 88 ? -2.065 4.115 8.115 1.00 93.12 88 ILE A N 1
ATOM 657 C CA . ILE A 1 88 ? -3.249 3.302 7.801 1.00 93.12 88 ILE A CA 1
ATOM 65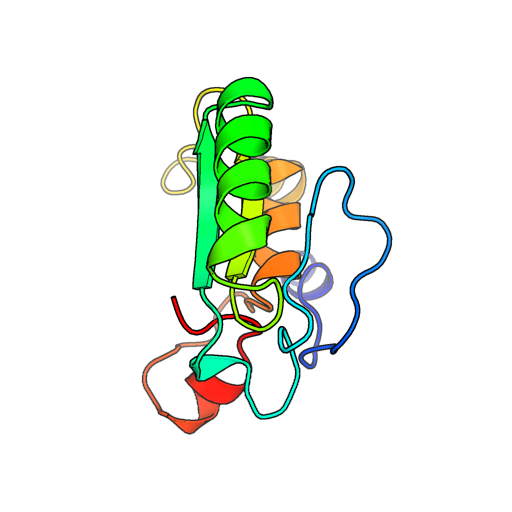8 C C . ILE A 1 88 ? -4.059 3.942 6.668 1.00 93.12 88 ILE A C 1
ATOM 660 O O . ILE A 1 88 ? -4.439 3.265 5.713 1.00 93.12 88 ILE A O 1
ATOM 664 N N . ASN A 1 89 ? -4.265 5.261 6.717 1.00 91.38 89 ASN A N 1
ATOM 665 C CA . ASN A 1 89 ? -4.968 5.980 5.656 1.00 91.38 89 ASN A CA 1
ATOM 666 C C . ASN A 1 89 ? -4.239 5.924 4.308 1.00 91.38 89 ASN A C 1
ATOM 668 O O . ASN A 1 89 ? -4.891 5.844 3.265 1.00 91.38 89 ASN A O 1
ATOM 672 N N . ALA A 1 90 ? -2.906 5.992 4.309 1.00 93.31 90 ALA A N 1
ATOM 673 C CA . ALA A 1 90 ? -2.114 5.841 3.098 1.00 93.31 90 ALA A CA 1
ATOM 674 C C . ALA A 1 90 ? -2.298 4.436 2.517 1.00 93.31 90 ALA A C 1
ATOM 676 O O . ALA A 1 90 ? -2.659 4.323 1.349 1.00 93.31 90 ALA A O 1
ATOM 677 N N . LEU A 1 91 ? -2.162 3.383 3.330 1.00 94.44 91 LEU A N 1
ATOM 678 C CA . LEU A 1 91 ? -2.330 1.993 2.891 1.00 94.44 91 LEU A CA 1
ATOM 679 C C . LEU A 1 91 ? -3.720 1.723 2.311 1.00 94.44 91 LEU A C 1
ATOM 681 O O . LEU A 1 91 ? -3.830 1.141 1.233 1.00 94.44 91 LEU A O 1
ATOM 685 N N . ILE A 1 92 ? -4.777 2.207 2.968 1.00 92.62 92 ILE A N 1
ATOM 686 C CA . ILE A 1 92 ? -6.154 2.073 2.474 1.00 92.62 92 ILE A CA 1
ATOM 687 C C . ILE A 1 92 ? -6.291 2.683 1.078 1.00 92.62 92 ILE A C 1
ATOM 689 O O . ILE A 1 92 ? -6.853 2.057 0.180 1.00 92.62 92 ILE A O 1
ATOM 693 N N . LYS A 1 93 ? -5.728 3.877 0.863 1.00 92.56 93 LYS A N 1
ATOM 694 C CA . LYS A 1 93 ? -5.753 4.540 -0.447 1.00 92.56 93 LYS A CA 1
ATOM 695 C C . LYS A 1 93 ? -4.891 3.819 -1.483 1.00 92.56 93 LYS A C 1
ATOM 697 O O . LYS A 1 93 ? -5.345 3.653 -2.612 1.00 92.56 93 LYS A O 1
ATOM 702 N N . ILE A 1 94 ? -3.683 3.383 -1.111 1.00 95.44 94 ILE A N 1
ATOM 703 C CA . ILE A 1 94 ? -2.744 2.679 -2.002 1.00 95.44 94 ILE A CA 1
ATOM 704 C C . ILE A 1 94 ? -3.363 1.388 -2.524 1.00 95.44 94 ILE A C 1
ATOM 706 O O . ILE A 1 94 ? -3.292 1.128 -3.724 1.00 95.44 94 ILE A O 1
ATOM 710 N N . LEU A 1 95 ? -3.976 0.610 -1.632 1.00 95.06 95 LEU A N 1
ATOM 711 C CA . LEU A 1 95 ? -4.568 -0.689 -1.937 1.00 95.06 95 LEU A CA 1
ATOM 712 C C . LEU A 1 95 ? -5.982 -0.575 -2.522 1.00 95.06 95 LEU A C 1
ATOM 714 O O . LEU A 1 95 ? -6.446 -1.511 -3.164 1.00 95.06 95 LEU A O 1
ATOM 718 N N . GLY A 1 96 ? -6.656 0.567 -2.356 1.00 92.62 96 GLY A N 1
ATOM 719 C CA . GLY A 1 96 ? -8.054 0.739 -2.764 1.00 92.62 96 GLY A CA 1
ATOM 720 C C . GLY A 1 96 ? -9.039 0.030 -1.831 1.00 92.62 96 GLY A C 1
ATOM 721 O O . GLY A 1 96 ? -10.089 -0.424 -2.274 1.00 92.62 96 GLY A O 1
ATOM 722 N N . LEU A 1 97 ? -8.694 -0.086 -0.547 1.00 92.00 97 LEU A N 1
ATOM 723 C CA . LEU A 1 97 ? -9.534 -0.747 0.446 1.00 92.00 97 LEU A CA 1
ATOM 724 C C . LEU A 1 97 ? -10.757 0.105 0.803 1.00 92.00 97 LEU A C 1
ATOM 726 O O . LEU A 1 97 ? -10.703 1.337 0.869 1.00 92.00 97 LEU A O 1
ATOM 730 N N . GLN A 1 98 ? -11.856 -0.578 1.094 1.00 89.94 98 GLN A N 1
ATOM 731 C CA . GLN A 1 98 ? -13.108 -0.012 1.563 1.00 89.94 98 GLN A CA 1
ATOM 732 C C . GLN A 1 98 ? -13.454 -0.619 2.917 1.00 89.94 98 GLN A C 1
ATOM 734 O O . GLN A 1 98 ? -13.472 -1.840 3.087 1.00 89.94 98 GLN A O 1
ATOM 739 N N . TYR A 1 99 ? -13.738 0.237 3.898 1.00 86.75 99 TYR A N 1
ATOM 740 C CA . TYR A 1 99 ? -14.256 -0.233 5.176 1.00 86.75 99 TYR A CA 1
ATOM 741 C C . TYR A 1 99 ? -15.583 -0.969 4.968 1.00 86.75 99 TYR A C 1
ATOM 743 O O . TYR A 1 99 ? -16.395 -0.585 4.130 1.00 86.75 99 TYR A O 1
ATOM 751 N N . LYS A 1 100 ? -15.805 -2.022 5.764 1.00 86.31 100 LYS A N 1
ATOM 752 C CA . LYS A 1 100 ? -17.022 -2.859 5.771 1.00 86.31 100 LYS A CA 1
ATOM 753 C C . LYS A 1 100 ? -17.291 -3.657 4.488 1.00 86.31 100 LYS A C 1
ATOM 755 O O . LYS A 1 100 ? -18.209 -4.474 4.499 1.00 86.31 100 LYS A O 1
ATOM 760 N N . LEU A 1 101 ? -16.511 -3.477 3.422 1.00 88.81 101 LEU A N 1
ATOM 761 C CA . LEU A 1 101 ? -16.571 -4.357 2.262 1.00 88.81 101 LEU A CA 1
ATOM 762 C C . LEU A 1 101 ? -15.877 -5.682 2.599 1.00 88.81 101 LEU A C 1
ATOM 764 O O . LEU A 1 101 ? -14.761 -5.700 3.120 1.00 88.81 101 LEU A O 1
ATOM 768 N N . LYS A 1 102 ? -16.553 -6.794 2.311 1.00 91.44 102 LYS A N 1
ATOM 769 C CA . LYS A 1 102 ? -15.977 -8.134 2.430 1.00 91.44 102 LYS A CA 1
ATOM 770 C C . LYS A 1 102 ? -15.344 -8.533 1.103 1.00 91.44 102 LYS A C 1
ATOM 772 O O . LYS A 1 102 ? -16.023 -8.556 0.082 1.00 91.44 102 LYS A O 1
ATOM 777 N N . TYR A 1 103 ? -14.062 -8.870 1.139 1.00 91.94 103 TYR A N 1
ATOM 778 C CA . TYR A 1 103 ? -13.267 -9.245 -0.032 1.00 91.94 103 TYR A CA 1
ATOM 779 C C . TYR A 1 103 ? -13.210 -10.768 -0.198 1.00 91.94 103 TYR A C 1
ATOM 781 O O . TYR A 1 103 ? -12.154 -11.379 -0.064 1.00 91.94 103 TYR A O 1
ATOM 789 N N . GLU A 1 104 ? -14.367 -11.390 -0.420 1.00 92.06 104 GLU A N 1
ATOM 790 C CA . GLU A 1 104 ? -14.509 -12.856 -0.476 1.00 92.06 104 GLU A CA 1
ATOM 791 C C . GLU A 1 104 ? -14.705 -13.383 -1.906 1.00 92.06 104 GLU A C 1
ATOM 793 O O . GLU A 1 104 ? -14.477 -14.561 -2.172 1.00 92.06 104 GLU A O 1
ATOM 798 N N . SER A 1 105 ? -15.109 -12.524 -2.847 1.00 92.06 105 SER A N 1
ATOM 799 C CA . SER A 1 105 ? -15.369 -12.908 -4.236 1.00 92.06 105 SER A CA 1
ATOM 800 C C . SER A 1 105 ? -14.341 -12.318 -5.196 1.00 92.06 105 SER A C 1
ATOM 802 O O . SER A 1 105 ? -13.780 -11.245 -4.958 1.00 92.06 105 SER A O 1
ATOM 804 N N . ALA A 1 106 ? -14.149 -12.980 -6.340 1.00 88.56 106 ALA A N 1
ATOM 805 C CA . ALA A 1 106 ? -13.280 -12.481 -7.403 1.00 88.56 106 ALA A CA 1
ATOM 806 C C . ALA A 1 106 ? -13.676 -11.072 -7.876 1.00 88.56 106 ALA A C 1
ATOM 808 O O . ALA A 1 106 ? -12.805 -10.299 -8.257 1.00 88.56 106 ALA A O 1
ATOM 809 N N . ASP A 1 107 ? -14.963 -10.721 -7.832 1.00 87.31 107 ASP A N 1
ATOM 810 C CA . ASP A 1 107 ? -15.426 -9.391 -8.228 1.00 87.31 107 ASP A CA 1
ATOM 811 C C . ASP A 1 107 ? -15.043 -8.324 -7.201 1.00 87.31 107 ASP A C 1
ATOM 813 O O . ASP A 1 107 ? -14.482 -7.303 -7.583 1.00 87.31 107 ASP A O 1
ATOM 817 N N . THR A 1 108 ? -15.203 -8.601 -5.903 1.00 88.25 108 THR A N 1
ATOM 818 C CA . THR A 1 108 ? -14.757 -7.670 -4.847 1.00 88.25 108 THR A CA 1
ATOM 819 C C . THR A 1 108 ? -13.236 -7.499 -4.813 1.00 88.25 108 THR A C 1
ATOM 821 O O . THR A 1 108 ? -12.734 -6.409 -4.556 1.00 88.25 108 THR A O 1
ATOM 824 N N . LEU A 1 109 ? -12.473 -8.552 -5.126 1.00 90.00 109 LEU A N 1
ATOM 825 C CA . LEU A 1 109 ? -11.009 -8.489 -5.194 1.00 90.00 109 LEU A CA 1
ATOM 826 C C . LEU A 1 109 ? -10.508 -7.685 -6.400 1.00 90.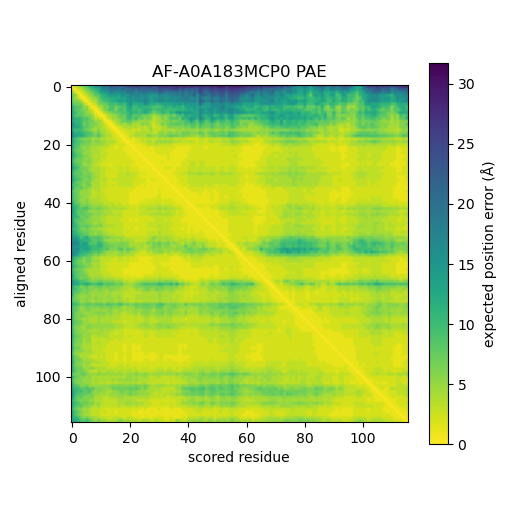00 109 LEU A C 1
ATOM 828 O O . LEU A 1 109 ? -9.443 -7.070 -6.327 1.00 90.00 109 LEU A O 1
ATOM 832 N N . LYS A 1 110 ? -11.269 -7.636 -7.502 1.00 89.38 110 LYS A N 1
ATOM 833 C CA . LYS A 1 110 ? -10.926 -6.801 -8.665 1.00 89.38 110 LYS A CA 1
ATOM 834 C C . LYS A 1 110 ? -10.957 -5.314 -8.334 1.00 89.38 110 LYS A C 1
ATOM 836 O O . LYS A 1 110 ? -10.276 -4.561 -9.028 1.00 89.38 110 LYS A O 1
ATOM 841 N N . ASP A 1 111 ? -11.683 -4.886 -7.304 1.00 89.75 111 ASP A N 1
ATOM 842 C CA . ASP A 1 111 ? -11.731 -3.481 -6.888 1.00 89.75 111 ASP A CA 1
ATOM 843 C C . ASP A 1 111 ? -10.453 -3.021 -6.172 1.00 89.75 111 ASP A C 1
ATOM 845 O O . ASP A 1 111 ? -10.242 -1.822 -6.002 1.00 89.75 111 ASP A O 1
ATOM 849 N N . LEU A 1 112 ? -9.550 -3.941 -5.822 1.00 94.31 112 LEU A N 1
ATOM 850 C CA . LEU A 1 112 ? -8.252 -3.603 -5.246 1.00 94.31 112 LEU A CA 1
ATOM 851 C C . LEU A 1 112 ? -7.254 -3.134 -6.315 1.00 94.31 112 LEU A C 1
ATOM 853 O O . LEU A 1 112 ? -7.260 -3.561 -7.479 1.00 94.31 112 LEU A O 1
ATOM 857 N N . ARG A 1 113 ? -6.351 -2.239 -5.903 1.00 96.19 113 ARG A N 1
ATOM 858 C CA . ARG A 1 113 ? -5.259 -1.720 -6.742 1.00 96.19 113 ARG A CA 1
ATOM 859 C C . ARG A 1 113 ? -4.068 -2.670 -6.834 1.00 96.19 113 ARG A C 1
ATOM 861 O O . ARG A 1 113 ? -3.327 -2.566 -7.809 1.00 96.19 113 ARG A O 1
ATOM 868 N N . TYR A 1 114 ? -3.935 -3.573 -5.869 1.00 96.69 114 TYR A N 1
ATOM 869 C CA . TYR A 1 114 ? -2.898 -4.594 -5.774 1.00 96.69 114 TYR A CA 1
ATOM 870 C C . TYR A 1 114 ? -3.537 -5.930 -5.403 1.00 96.69 114 TYR A C 1
ATOM 872 O O . TYR A 1 114 ? -4.498 -5.960 -4.634 1.00 96.69 114 TYR A O 1
ATOM 880 N N . GLY A 1 115 ? -3.018 -7.021 -5.962 1.00 94.62 115 GLY A N 1
ATOM 881 C CA . GLY A 1 115 ? -3.470 -8.376 -5.649 1.00 94.62 115 GLY A CA 1
ATOM 882 C C . GLY A 1 115 ? -2.664 -9.049 -4.540 1.00 94.62 115 GLY A C 1
ATOM 883 O O . GLY A 1 115 ? -3.097 -10.088 -4.042 1.00 94.62 115 GLY A O 1
ATOM 884 N N . LYS A 1 116 ? -1.494 -8.496 -4.195 1.00 94.12 116 LYS A N 1
ATOM 885 C CA . LYS A 1 116 ? -0.545 -9.041 -3.218 1.00 94.12 116 LYS A CA 1
ATOM 886 C C . LYS A 1 116 ? 0.124 -7.929 -2.423 1.00 94.12 116 LYS A C 1
ATOM 888 O O . LYS A 1 116 ? 0.372 -6.853 -3.018 1.00 94.12 116 LYS A O 1
#

Radius of gyration: 14.42 Å; Cα contacts (8 Å, |Δi|>4): 182; chains: 1; bounding box: 37×26×36 Å

Nearest PDB structures (foldseek):
  5gwj-assembly1_B  TM=9.780E-01  e=2.958E-14  Homo sapiens
  4g0w-assembly1_B  TM=9.789E-01  e=3.601E-14  Homo sapiens
  8w50-assembly1_A  TM=9.708E-01  e=2.958E-14  Homo sapiens
  4g0v-assembly1_A  TM=9.791E-01  e=4.385E-14  Homo sapiens
  4g0w-assembly1_A  TM=9.785E-01  e=4.999E-14  Homo sapiens

Mean predicted aligned error: 4.63 Å

Secondary structure (DSSP, 8-state):
-TTTGGGS-SS--SS--S-TT-B--TTTTSTTGGG-EEEEEEHHHHHHHHHHHHHHH-SSSEEEEEE-SSPP-TTTS-HHHHHH-HHHHHHHHHHT--TT----SHHHHHTSS---

InterPro domains:
  IPR001154 DNA topoisomerase II, eukaryotic-type [PR01158] (21-31)
  IPR001154 DNA topoisomerase II, eukaryotic-type [PR01158] (36-43)
  IPR001154 DNA topoisomerase II, eukaryotic-type [PR01158] (84-97)
  IPR013759 DNA topoisomerase, type IIA, subunit B, C-terminal [G3DSA:3.40.50.670] (2-116)
  IPR013760 DNA topoisomerase, type IIA-like domain superfamily [SSF56719] (12-116)
  IPR018522 DNA topoisomerase, type IIA, conserved site [PS00177] (40-48)
  IPR050634 DNA Topoisomerase II [PTHR10169] (3-116)